Protein AF-A0A7K1GIT9-F1 (afdb_monomer_lite)

Foldseek 3Di:
DDDDPCCVPVVVVVQLLFQQDWDWWDALNDTDIDHHLDDWDWDQDVHTATWTWTDDPVQVVVCVVVVHDGRTDTDADPDRVVSVVSSVCNVVVVSVVVNPDPD

Organism: NCBI:txid270914

Radius of gyration: 14.81 Å; chains: 1; bounding box: 36×32×35 Å

Structure (mmCIF, N/CA/C/O backbone):
data_AF-A0A7K1GIT9-F1
#
_entry.id   AF-A0A7K1GIT9-F1
#
loop_
_atom_site.group_PDB
_atom_site.id
_atom_site.type_symbol
_atom_site.label_atom_id
_atom_site.label_alt_id
_atom_site.label_comp_id
_atom_site.label_asym_id
_atom_site.label_entity_id
_atom_site.label_seq_id
_atom_site.pdbx_PDB_ins_code
_atom_site.Cartn_x
_atom_site.Cartn_y
_atom_site.Cartn_z
_atom_site.occupancy
_atom_site.B_iso_or_equiv
_atom_site.auth_seq_id
_atom_site.auth_comp_id
_atom_site.auth_asym_id
_atom_site.auth_atom_id
_atom_site.pdbx_PDB_model_num
ATOM 1 N N . MET A 1 1 ? 6.831 -22.379 8.423 1.00 44.78 1 MET A N 1
ATOM 2 C CA . MET A 1 1 ? 6.293 -21.170 7.763 1.00 44.78 1 MET A CA 1
ATOM 3 C C . MET A 1 1 ? 7.451 -20.233 7.477 1.00 44.78 1 MET A C 1
ATOM 5 O O . MET A 1 1 ? 7.769 -19.366 8.277 1.00 44.78 1 MET A O 1
ATOM 9 N N . GLY A 1 2 ? 8.183 -20.516 6.406 1.00 37.53 2 GLY A N 1
ATOM 10 C CA . GLY A 1 2 ? 9.461 -19.879 6.130 1.00 37.53 2 GLY A CA 1
ATOM 11 C C . GLY A 1 2 ? 9.879 -20.163 4.696 1.00 37.53 2 GLY A C 1
ATOM 12 O O . GLY A 1 2 ? 9.795 -21.302 4.254 1.00 37.53 2 GLY A O 1
ATOM 13 N N . ILE A 1 3 ? 10.239 -19.094 3.987 1.00 44.22 3 ILE A N 1
ATOM 14 C CA . ILE A 1 3 ? 11.275 -18.998 2.946 1.00 44.22 3 ILE A CA 1
ATOM 15 C C . ILE A 1 3 ? 11.564 -20.309 2.176 1.00 44.22 3 ILE A C 1
ATOM 17 O O . ILE A 1 3 ? 12.691 -20.795 2.190 1.00 44.22 3 ILE A O 1
ATOM 21 N N . GLY A 1 4 ? 10.574 -20.910 1.506 1.00 43.72 4 GLY A N 1
ATOM 22 C CA . GLY A 1 4 ? 10.847 -22.121 0.717 1.00 43.72 4 GLY A CA 1
ATOM 23 C C . GLY A 1 4 ? 9.650 -22.933 0.239 1.00 43.72 4 GLY A C 1
ATOM 24 O O . GLY A 1 4 ? 9.778 -23.675 -0.733 1.00 43.72 4 GLY A O 1
ATOM 25 N N . GLU A 1 5 ? 8.470 -22.787 0.840 1.00 45.41 5 GLU A N 1
ATOM 26 C CA . GLU A 1 5 ? 7.275 -23.392 0.252 1.00 45.41 5 GLU A CA 1
ATOM 27 C C . GLU A 1 5 ? 6.929 -22.661 -1.045 1.00 45.41 5 GLU A C 1
ATOM 29 O O . GLU A 1 5 ? 6.968 -21.428 -1.105 1.00 45.41 5 GLU A O 1
ATOM 34 N N . LYS A 1 6 ? 6.591 -23.417 -2.099 1.00 49.31 6 LYS A N 1
ATOM 35 C CA . LYS A 1 6 ? 6.010 -22.889 -3.339 1.00 49.31 6 LYS A CA 1
ATOM 36 C C . LYS A 1 6 ? 4.663 -22.235 -3.009 1.00 49.31 6 LYS A C 1
ATOM 38 O O . LYS A 1 6 ? 3.602 -22.730 -3.368 1.00 49.31 6 LYS A O 1
ATOM 43 N N . HIS A 1 7 ? 4.698 -21.043 -2.427 1.00 52.03 7 HIS A N 1
ATOM 44 C CA . HIS A 1 7 ? 3.592 -20.099 -2.289 1.00 52.03 7 HIS A CA 1
ATOM 45 C C . HIS A 1 7 ? 3.126 -19.557 -3.666 1.00 52.03 7 HIS A C 1
ATOM 47 O O . HIS A 1 7 ? 2.401 -18.567 -3.751 1.00 52.03 7 HIS A O 1
ATOM 53 N N . GLY A 1 8 ? 3.534 -20.226 -4.751 1.00 54.16 8 GLY A N 1
ATOM 54 C CA . GLY A 1 8 ? 3.542 -19.800 -6.147 1.00 54.16 8 GLY A CA 1
ATOM 55 C C . GLY A 1 8 ? 2.179 -19.494 -6.748 1.00 54.16 8 GLY A C 1
ATOM 56 O O . GLY A 1 8 ? 2.090 -18.731 -7.698 1.00 54.16 8 GLY A O 1
ATOM 57 N N . THR A 1 9 ? 1.102 -20.037 -6.188 1.00 59.31 9 THR A N 1
ATOM 58 C CA . THR A 1 9 ? -0.247 -19.765 -6.702 1.00 59.31 9 THR A CA 1
ATOM 59 C C . THR A 1 9 ? -1.157 -19.229 -5.613 1.00 59.31 9 THR A C 1
ATOM 61 O O . THR A 1 9 ? -1.848 -18.242 -5.837 1.00 59.31 9 THR A O 1
ATOM 64 N N . ALA A 1 10 ? -1.120 -19.811 -4.412 1.00 62.41 10 ALA A N 1
ATOM 65 C CA . ALA A 1 10 ? -1.992 -19.399 -3.316 1.00 62.41 10 ALA A CA 1
ATOM 66 C C . ALA A 1 10 ? -1.640 -18.013 -2.753 1.00 62.41 10 ALA A C 1
ATOM 68 O O . ALA A 1 10 ? -2.543 -17.203 -2.561 1.00 62.41 10 ALA A O 1
ATOM 69 N N . ALA A 1 11 ? -0.355 -17.694 -2.543 1.00 64.19 11 ALA A N 1
ATOM 70 C CA . ALA A 1 11 ? 0.018 -16.371 -2.035 1.00 64.19 11 ALA A CA 1
ATOM 71 C C . ALA A 1 11 ? -0.148 -15.292 -3.102 1.00 64.19 11 ALA A C 1
ATOM 73 O O . ALA A 1 11 ? -0.581 -14.188 -2.786 1.00 64.19 11 ALA A O 1
ATOM 74 N N . TYR A 1 12 ? 0.118 -15.613 -4.371 1.00 67.69 12 TYR A N 1
ATOM 75 C CA . TYR A 1 12 ? -0.181 -14.705 -5.475 1.00 67.69 12 TYR A CA 1
ATOM 76 C C . TYR A 1 12 ? -1.680 -14.442 -5.570 1.00 67.69 12 TYR A C 1
ATOM 78 O O . TYR A 1 12 ? -2.083 -13.286 -5.592 1.00 67.69 12 TYR A O 1
ATOM 86 N N . ARG A 1 13 ? -2.514 -15.486 -5.534 1.00 70.00 13 ARG A N 1
ATOM 87 C CA . ARG A 1 13 ? -3.975 -15.356 -5.563 1.00 70.00 13 ARG A CA 1
ATOM 88 C C . ARG A 1 13 ? -4.496 -14.551 -4.378 1.00 70.00 13 ARG A C 1
ATOM 90 O O . ARG A 1 13 ? -5.215 -13.586 -4.594 1.00 70.00 13 ARG A O 1
ATOM 97 N N . TRP A 1 14 ? -4.037 -14.844 -3.162 1.00 73.00 14 TRP A N 1
ATOM 98 C CA . TRP A 1 14 ? -4.345 -14.030 -1.986 1.00 73.00 14 TRP A CA 1
ATOM 99 C C . TRP A 1 14 ? -3.886 -12.576 -2.166 1.00 73.00 14 TRP A C 1
ATOM 101 O O . TRP A 1 14 ? -4.631 -11.656 -1.844 1.00 73.00 14 TRP A O 1
ATOM 111 N N . THR A 1 15 ? -2.704 -12.340 -2.740 1.00 77.56 15 THR A N 1
ATOM 112 C CA . THR A 1 15 ? -2.204 -10.985 -3.019 1.00 77.56 15 THR A CA 1
ATOM 113 C C . THR A 1 15 ? -3.104 -10.258 -4.018 1.00 77.56 15 THR A C 1
ATOM 115 O O . THR A 1 15 ? -3.476 -9.116 -3.767 1.00 77.56 15 THR A O 1
ATOM 118 N N . PHE A 1 16 ? -3.517 -10.913 -5.107 1.00 75.19 16 PHE A N 1
ATOM 119 C CA . PHE A 1 16 ? -4.449 -10.355 -6.092 1.00 75.19 16 PHE A CA 1
ATOM 120 C C . PHE A 1 16 ? -5.841 -10.098 -5.498 1.00 75.19 16 PHE A C 1
ATOM 122 O O . PHE A 1 16 ? -6.403 -9.025 -5.715 1.00 75.19 16 PHE A O 1
ATOM 129 N N . ASP A 1 17 ? -6.348 -11.002 -4.659 1.00 74.31 17 ASP A N 1
ATOM 130 C CA . ASP A 1 17 ? -7.627 -10.841 -3.956 1.00 74.31 17 ASP A CA 1
ATOM 131 C C . ASP A 1 17 ? -7.595 -9.690 -2.930 1.00 74.31 17 ASP A C 1
ATOM 133 O O . ASP A 1 17 ? -8.633 -9.094 -2.616 1.00 74.31 17 ASP A O 1
ATOM 137 N N . ASN A 1 18 ? -6.408 -9.354 -2.409 1.00 77.62 18 ASN A N 1
ATOM 138 C CA . ASN A 1 18 ? -6.187 -8.268 -1.448 1.00 77.62 18 ASN A CA 1
ATOM 139 C C . ASN A 1 18 ? -5.720 -6.949 -2.092 1.00 77.62 18 ASN A C 1
ATOM 141 O O . ASN A 1 18 ? -5.856 -5.892 -1.468 1.00 77.62 18 ASN A O 1
ATOM 145 N N . ILE A 1 19 ? -5.242 -6.974 -3.342 1.00 79.06 19 ILE A N 1
ATOM 146 C CA . ILE A 1 19 ? -4.862 -5.786 -4.126 1.00 79.06 19 ILE A CA 1
ATOM 147 C C . ILE A 1 19 ? -6.052 -4.832 -4.289 1.00 79.06 19 ILE A C 1
ATOM 149 O O . ILE A 1 19 ? -5.872 -3.621 -4.176 1.00 79.06 19 ILE A O 1
ATOM 153 N N . ASP A 1 20 ? -7.266 -5.355 -4.502 1.00 76.81 20 ASP A N 1
ATOM 154 C CA . ASP A 1 20 ? -8.478 -4.535 -4.657 1.00 76.81 20 ASP A CA 1
ATOM 155 C C . ASP A 1 20 ? -9.145 -4.161 -3.315 1.00 76.81 20 ASP A C 1
ATOM 157 O O . ASP A 1 20 ? -10.133 -3.429 -3.258 1.00 76.81 20 ASP A O 1
ATOM 161 N N . GLN A 1 21 ? -8.626 -4.608 -2.177 1.00 80.88 21 GLN A N 1
ATOM 162 C CA . GLN A 1 21 ? -9.299 -4.326 -0.912 1.00 80.88 21 GLN A CA 1
ATOM 163 C C . GLN A 1 21 ? -9.088 -2.884 -0.445 1.00 80.88 21 GLN A C 1
ATOM 165 O O . GLN A 1 21 ? -8.104 -2.223 -0.775 1.00 80.88 21 GLN A O 1
ATOM 170 N N . SER A 1 22 ? -10.056 -2.396 0.320 1.00 82.50 22 SER A N 1
ATOM 171 C CA . SER A 1 22 ? -9.928 -1.192 1.131 1.00 82.50 22 SER A CA 1
ATOM 172 C C . SER A 1 22 ? -9.947 -1.638 2.581 1.00 82.50 22 SER A C 1
ATOM 174 O O . SER A 1 22 ? -10.765 -2.476 2.957 1.00 82.50 22 SER A O 1
ATOM 176 N N . TYR A 1 23 ? -9.041 -1.103 3.384 1.00 83.50 23 TYR A N 1
ATOM 177 C CA . TYR A 1 23 ? -8.892 -1.462 4.785 1.00 83.50 23 TYR A CA 1
ATOM 178 C C . TYR A 1 23 ? -8.768 -0.207 5.634 1.00 83.50 23 TYR A C 1
ATOM 180 O O . TYR A 1 23 ? -8.352 0.854 5.171 1.00 83.50 23 TYR A O 1
ATOM 188 N N . ASN A 1 24 ? -9.144 -0.326 6.898 1.00 82.19 24 ASN A N 1
ATOM 189 C CA . ASN A 1 24 ? -9.113 0.794 7.817 1.00 82.19 24 ASN A CA 1
ATOM 190 C C . ASN A 1 24 ? -7.777 0.831 8.552 1.00 82.19 24 ASN A C 1
ATOM 192 O O . ASN A 1 24 ? -7.388 -0.141 9.197 1.00 82.19 24 ASN A O 1
ATOM 196 N N . VAL A 1 25 ? -7.096 1.972 8.490 1.00 82.38 25 VAL A N 1
ATOM 197 C CA . VAL A 1 25 ? -5.911 2.248 9.306 1.00 82.38 25 VAL A CA 1
ATOM 198 C C . VAL A 1 25 ? -6.340 3.132 10.467 1.00 82.38 25 VAL A C 1
ATOM 200 O O . VAL A 1 25 ? -6.967 4.175 10.265 1.00 82.38 25 VAL A O 1
ATOM 203 N N . ARG A 1 26 ? -6.021 2.710 11.693 1.00 78.62 26 ARG A N 1
ATOM 204 C CA . ARG A 1 26 ? -6.247 3.517 12.895 1.00 78.62 26 ARG A CA 1
ATOM 205 C C . ARG A 1 26 ? -5.062 4.450 13.121 1.00 78.62 26 ARG A C 1
ATOM 207 O O . ARG A 1 26 ? -3.913 4.043 13.004 1.00 78.62 26 ARG A O 1
ATOM 214 N N . HIS A 1 27 ? -5.351 5.705 13.436 1.00 76.06 27 HIS A N 1
ATOM 215 C CA . HIS A 1 27 ? -4.358 6.695 13.830 1.00 76.06 27 HIS A CA 1
ATOM 216 C C . HIS A 1 27 ? -4.993 7.691 14.800 1.00 76.06 27 HIS A C 1
ATOM 218 O O . HIS A 1 27 ? -5.987 8.318 14.444 1.00 76.06 27 HIS A O 1
ATOM 224 N N . ASN A 1 28 ? -4.433 7.842 16.004 1.00 69.06 28 ASN A N 1
ATOM 225 C CA . ASN A 1 28 ? -4.937 8.751 17.045 1.00 69.06 28 ASN A CA 1
ATOM 226 C C . ASN A 1 28 ? -6.456 8.634 17.261 1.00 69.06 28 ASN A C 1
ATOM 228 O O . ASN A 1 28 ? -7.187 9.616 17.160 1.00 69.06 28 ASN A O 1
ATOM 232 N N . ASN A 1 29 ? -6.941 7.409 17.494 1.00 71.06 29 ASN A N 1
ATOM 233 C CA . ASN A 1 29 ? -8.365 7.095 17.676 1.00 71.06 29 ASN A CA 1
ATOM 234 C C . ASN A 1 29 ? -9.283 7.385 16.466 1.00 71.06 29 ASN A C 1
ATOM 236 O O . ASN A 1 29 ? -10.489 7.174 16.548 1.00 71.06 29 ASN A O 1
ATOM 240 N N . GLN A 1 30 ? -8.731 7.809 15.325 1.00 77.00 30 GLN A N 1
ATOM 241 C CA . GLN A 1 30 ? -9.463 7.992 14.075 1.00 77.00 30 GLN A CA 1
ATOM 242 C C . GLN A 1 30 ? -9.231 6.801 13.149 1.00 77.00 30 GLN A C 1
ATOM 244 O O . GLN A 1 30 ? -8.097 6.364 12.938 1.00 77.00 30 GLN A O 1
ATOM 249 N N . SER A 1 31 ? -10.308 6.282 12.566 1.00 80.69 31 SER A N 1
ATOM 250 C CA . SER A 1 31 ? -10.240 5.259 11.527 1.00 80.69 31 SER A CA 1
ATOM 251 C C . SER A 1 31 ? -10.286 5.932 10.160 1.00 80.69 31 SER A C 1
ATOM 253 O O . SER A 1 31 ? -11.214 6.690 9.883 1.00 80.69 31 SER A O 1
ATOM 255 N N . ARG A 1 32 ? -9.279 5.693 9.314 1.00 83.31 32 ARG A N 1
ATOM 256 C CA . ARG A 1 32 ? -9.259 6.201 7.937 1.00 83.31 32 ARG A CA 1
ATOM 257 C C . ARG A 1 32 ? -9.259 5.039 6.947 1.00 83.31 32 ARG A C 1
ATOM 259 O O . ARG A 1 32 ? -8.390 4.170 7.068 1.00 83.31 32 ARG A O 1
ATOM 266 N N . PRO A 1 33 ? -10.174 5.030 5.964 1.00 84.12 33 PRO A N 1
ATOM 267 C CA . PRO A 1 33 ? -10.138 4.042 4.901 1.00 84.12 33 PRO A CA 1
ATOM 268 C C . PRO A 1 33 ? -8.919 4.297 4.011 1.00 84.12 33 PRO A C 1
ATOM 270 O O . PRO A 1 33 ? -8.680 5.413 3.549 1.00 84.12 33 PRO A O 1
ATOM 273 N N . VAL A 1 34 ? -8.135 3.252 3.779 1.00 85.25 34 VAL A N 1
ATOM 274 C CA . VAL A 1 34 ? -6.980 3.239 2.884 1.00 85.25 34 VAL A CA 1
ATOM 275 C C . VAL A 1 34 ? -7.197 2.145 1.852 1.00 85.25 34 VAL A C 1
ATOM 277 O O . VAL A 1 34 ? -7.570 1.021 2.178 1.00 85.25 3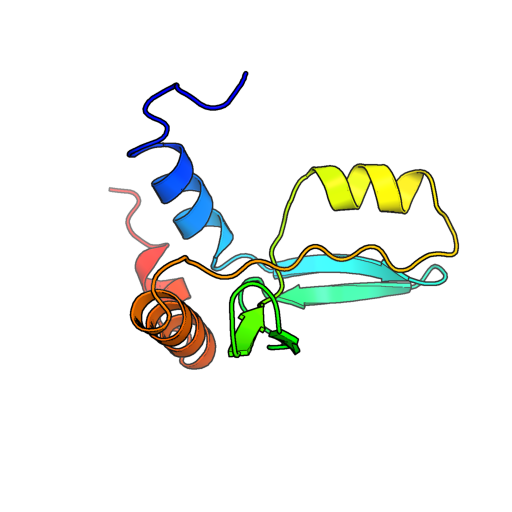4 VAL A O 1
ATOM 280 N N . GLN A 1 35 ? -6.966 2.473 0.587 1.00 84.94 35 GLN A N 1
ATOM 281 C CA . GLN A 1 35 ? -7.043 1.492 -0.488 1.00 84.94 35 GLN A CA 1
ATOM 282 C C . GLN A 1 35 ? -5.717 0.728 -0.586 1.00 84.94 35 GLN A C 1
ATOM 284 O O . GLN A 1 35 ? -4.633 1.318 -0.530 1.00 84.94 35 GLN A O 1
ATOM 289 N N . SER A 1 36 ? -5.779 -0.590 -0.746 1.00 85.38 36 SER A N 1
ATOM 290 C CA . SER A 1 36 ? -4.615 -1.383 -1.137 1.00 85.38 36 SER A CA 1
ATOM 291 C C . SER A 1 36 ? -4.099 -0.929 -2.505 1.00 85.38 36 SER A C 1
ATOM 293 O O . SER A 1 36 ? -4.870 -0.506 -3.367 1.00 85.38 36 SER A O 1
ATOM 295 N N . PHE A 1 37 ? -2.782 -1.005 -2.679 1.00 85.56 37 PHE A N 1
ATOM 296 C CA . PHE A 1 37 ? -2.032 -0.534 -3.841 1.00 85.56 37 PHE A CA 1
ATOM 297 C C . PHE A 1 37 ? -2.276 0.939 -4.217 1.00 85.56 37 PHE A C 1
ATOM 299 O O . PHE A 1 37 ? -2.169 1.326 -5.378 1.00 85.56 37 PHE A O 1
ATOM 306 N N . SER A 1 38 ? -2.551 1.782 -3.218 1.00 78.62 38 SER A N 1
ATOM 307 C CA . SER A 1 38 ? -2.652 3.237 -3.367 1.00 78.62 38 SER A CA 1
ATOM 308 C C . SER A 1 38 ? -1.512 3.947 -2.623 1.00 78.62 38 SER A C 1
ATOM 310 O O . SER A 1 38 ? -0.681 3.304 -1.979 1.00 78.62 38 SER A O 1
ATOM 312 N N . ASN A 1 39 ? -1.437 5.277 -2.731 1.00 83.75 39 ASN A N 1
ATOM 313 C CA . ASN A 1 39 ? -0.458 6.113 -2.023 1.00 83.75 39 ASN A CA 1
ATOM 314 C C . ASN A 1 39 ? 1.010 5.665 -2.208 1.00 83.75 39 ASN A C 1
ATOM 316 O O . ASN A 1 39 ? 1.634 5.195 -1.244 1.00 83.75 39 ASN A O 1
ATOM 320 N N . PRO A 1 40 ? 1.570 5.818 -3.425 1.00 87.56 40 PRO A N 1
ATOM 321 C CA . PRO A 1 40 ? 2.967 5.496 -3.685 1.00 87.56 40 PRO A CA 1
ATOM 322 C C . PRO A 1 40 ? 3.892 6.310 -2.779 1.00 87.56 40 PRO A C 1
ATOM 324 O O . PRO A 1 40 ? 3.746 7.524 -2.645 1.00 87.56 40 PRO A O 1
ATOM 327 N N . LYS A 1 41 ? 4.880 5.640 -2.190 1.00 89.94 41 LYS A N 1
ATOM 328 C CA . LYS A 1 41 ? 5.991 6.272 -1.485 1.00 89.94 41 LYS A CA 1
ATOM 329 C C . LYS A 1 41 ? 7.300 5.900 -2.186 1.00 89.94 41 LYS A C 1
ATOM 331 O O . LYS A 1 41 ? 7.605 4.706 -2.254 1.00 89.94 41 LYS A O 1
ATOM 336 N N . PRO A 1 42 ? 8.067 6.873 -2.707 1.00 88.38 42 PRO A N 1
ATOM 337 C CA . PRO A 1 42 ? 9.399 6.597 -3.221 1.00 88.38 42 PRO A CA 1
ATOM 338 C C . PRO A 1 42 ? 10.313 6.182 -2.068 1.00 88.38 42 PRO A C 1
ATOM 340 O O . PRO A 1 42 ? 10.280 6.774 -0.987 1.00 88.38 42 PRO A O 1
ATOM 343 N N . CYS A 1 43 ? 11.094 5.133 -2.287 1.00 86.75 43 CYS A N 1
ATOM 344 C CA . CYS A 1 43 ? 12.109 4.682 -1.351 1.00 86.75 43 CYS A CA 1
ATOM 345 C C . CYS A 1 43 ? 13.283 4.085 -2.128 1.00 86.75 43 CYS A C 1
ATOM 347 O O . CYS A 1 43 ? 13.093 3.372 -3.118 1.00 86.75 43 CYS A O 1
ATOM 349 N N . GLU A 1 44 ? 14.491 4.393 -1.671 1.00 83.69 44 GLU A N 1
ATOM 350 C CA . GLU A 1 44 ? 15.720 3.801 -2.177 1.00 83.69 44 GLU A CA 1
ATOM 351 C C . GLU A 1 44 ? 16.021 2.546 -1.367 1.00 83.69 44 GLU A C 1
ATOM 353 O O . GLU A 1 44 ? 16.699 2.573 -0.345 1.00 83.69 44 GLU A O 1
ATOM 358 N N . MET A 1 45 ? 15.463 1.427 -1.816 1.00 74.06 45 MET A N 1
ATOM 359 C CA . MET A 1 45 ? 15.758 0.115 -1.257 1.00 74.06 45 MET A CA 1
ATOM 360 C C . MET A 1 45 ? 16.117 -0.785 -2.431 1.00 74.06 45 MET A C 1
ATOM 362 O O . MET A 1 45 ? 15.250 -1.160 -3.222 1.00 74.06 45 MET A O 1
ATOM 366 N N . MET A 1 46 ? 17.417 -1.055 -2.590 1.00 79.88 46 MET A N 1
ATOM 367 C CA . MET A 1 46 ? 17.969 -1.726 -3.778 1.00 79.88 46 MET A CA 1
ATOM 368 C C . MET A 1 46 ? 17.643 -0.956 -5.081 1.00 79.88 46 MET A C 1
ATOM 370 O O . MET A 1 46 ? 17.216 -1.525 -6.092 1.00 79.88 46 MET A O 1
ATOM 374 N N . GLY A 1 47 ? 17.808 0.373 -5.032 1.00 81.88 47 GLY A N 1
ATOM 375 C CA . GLY A 1 47 ? 17.516 1.323 -6.111 1.00 81.88 47 GLY A CA 1
ATOM 376 C C . GLY A 1 47 ? 16.171 2.054 -5.961 1.00 81.88 47 GLY A C 1
ATOM 377 O O . GLY A 1 47 ? 15.385 1.732 -5.067 1.00 81.88 47 GLY A O 1
ATOM 378 N N . PRO A 1 48 ? 15.876 3.037 -6.833 1.00 84.00 48 PRO A N 1
ATOM 379 C CA . PRO A 1 48 ? 14.652 3.829 -6.748 1.00 84.00 48 PRO A CA 1
ATOM 380 C C . PRO A 1 48 ? 13.433 2.963 -7.085 1.00 84.00 48 PRO A C 1
ATOM 382 O O . PRO A 1 48 ? 13.287 2.468 -8.210 1.00 84.00 48 PRO A O 1
ATOM 385 N N . ARG A 1 49 ? 12.552 2.760 -6.100 1.00 87.31 49 ARG A N 1
ATOM 386 C CA . ARG A 1 49 ? 11.300 2.007 -6.255 1.00 87.31 49 ARG A CA 1
ATOM 387 C C . ARG A 1 49 ? 10.139 2.734 -5.574 1.00 87.31 49 ARG A C 1
ATOM 389 O O . ARG A 1 49 ? 10.316 3.485 -4.617 1.00 87.31 49 ARG A O 1
ATOM 396 N N . LEU A 1 50 ? 8.934 2.509 -6.094 1.00 88.12 50 LEU A N 1
ATOM 397 C CA . LEU A 1 50 ? 7.693 2.999 -5.499 1.00 88.12 50 LEU A CA 1
ATOM 398 C C . LEU A 1 50 ? 7.062 1.883 -4.676 1.00 88.12 50 LEU A C 1
ATOM 400 O O . LEU A 1 50 ? 6.755 0.816 -5.205 1.00 88.12 50 LEU A O 1
ATOM 404 N N . PHE A 1 51 ? 6.849 2.156 -3.397 1.00 90.00 51 PHE A N 1
ATOM 405 C CA . PHE A 1 51 ? 6.187 1.253 -2.470 1.00 90.00 51 PHE A CA 1
ATOM 406 C C . PHE A 1 51 ? 4.747 1.703 -2.260 1.00 90.00 51 PHE A C 1
ATOM 408 O O . PHE A 1 51 ? 4.492 2.874 -1.977 1.00 90.00 51 PHE A O 1
ATOM 415 N N . TYR A 1 52 ? 3.809 0.772 -2.360 1.00 89.31 52 TYR A N 1
ATOM 416 C CA . TYR A 1 52 ? 2.379 1.046 -2.266 1.00 89.31 52 TYR A CA 1
ATOM 417 C C . TYR A 1 52 ? 1.796 0.428 -1.003 1.00 89.31 52 TYR A C 1
ATOM 4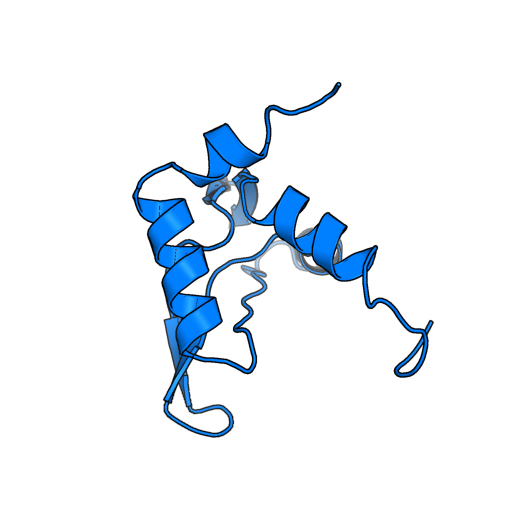19 O O . TYR A 1 52 ? 2.322 -0.558 -0.491 1.00 89.31 52 TYR A O 1
ATOM 427 N N . THR A 1 53 ? 0.719 1.010 -0.480 1.00 90.31 53 THR A N 1
ATOM 428 C CA . THR A 1 53 ? 0.067 0.521 0.743 1.00 90.31 53 THR A CA 1
ATOM 429 C C . THR A 1 53 ? -0.550 -0.851 0.530 1.00 90.31 53 THR A C 1
ATOM 431 O O . THR A 1 53 ? -1.161 -1.095 -0.506 1.00 90.31 53 THR A O 1
ATOM 434 N N . PHE A 1 54 ? -0.424 -1.752 1.500 1.00 88.94 54 PHE A N 1
ATOM 435 C CA . PHE A 1 54 ? -1.007 -3.085 1.387 1.00 88.94 54 PHE A CA 1
ATOM 436 C C . PHE A 1 54 ? -1.579 -3.579 2.711 1.00 88.94 54 PHE A C 1
ATOM 438 O O . PHE A 1 54 ? -1.052 -3.279 3.784 1.00 88.94 54 PHE A O 1
ATOM 445 N N . ASN A 1 55 ? -2.667 -4.346 2.626 1.00 86.69 55 ASN A N 1
ATOM 446 C CA . ASN A 1 55 ? -3.343 -4.889 3.793 1.00 86.69 55 ASN A CA 1
ATOM 447 C C . ASN A 1 55 ? -2.657 -6.165 4.303 1.00 86.69 55 ASN A C 1
ATOM 449 O O . ASN A 1 55 ? -3.086 -7.272 3.993 1.00 86.69 55 ASN A O 1
ATOM 453 N N . PHE A 1 56 ? -1.592 -6.015 5.087 1.00 85.62 56 PHE A N 1
ATOM 454 C CA . PHE A 1 56 ? -1.022 -7.140 5.834 1.00 85.62 56 PHE A CA 1
ATOM 455 C C . PHE A 1 56 ? -1.720 -7.323 7.182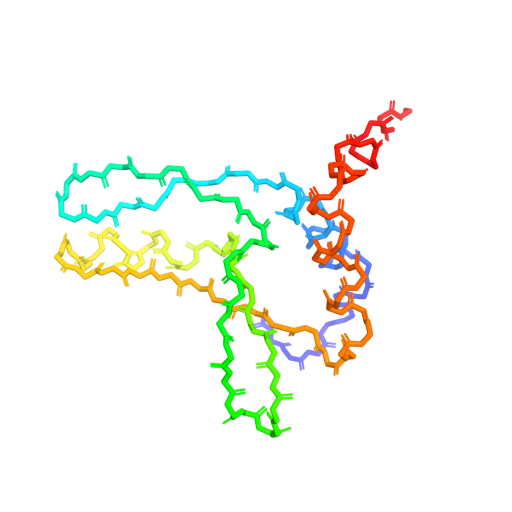 1.00 85.62 56 PHE A C 1
ATOM 457 O O . PHE A 1 56 ? -2.171 -6.351 7.783 1.00 85.62 56 PHE A O 1
ATOM 464 N N . SER A 1 57 ? -1.779 -8.562 7.676 1.00 81.31 57 SER A N 1
ATOM 465 C CA . SER A 1 57 ? -2.355 -8.862 8.995 1.00 81.31 57 SER A CA 1
ATOM 466 C C . SER A 1 57 ? -1.540 -8.227 10.127 1.00 81.31 57 SER A C 1
ATOM 468 O O . SER A 1 57 ? -2.104 -7.635 11.045 1.00 81.31 57 SER A O 1
ATOM 470 N N . ASP A 1 58 ? -0.210 -8.263 10.024 1.00 83.62 58 ASP A N 1
ATOM 471 C CA . ASP A 1 58 ? 0.707 -7.855 11.098 1.00 83.62 58 ASP A CA 1
ATOM 472 C C . ASP A 1 58 ? 0.540 -6.391 11.516 1.00 83.62 58 ASP A C 1
ATOM 474 O O . ASP A 1 58 ? 0.674 -6.047 12.691 1.00 83.62 58 ASP A O 1
ATOM 478 N N . GLN A 1 59 ? 0.180 -5.513 10.573 1.00 86.69 59 GLN A N 1
ATOM 479 C CA . GLN A 1 59 ? -0.032 -4.096 10.872 1.00 86.69 59 GLN A CA 1
ATOM 480 C C . GLN A 1 59 ? -1.232 -3.874 11.806 1.00 86.69 59 GLN A C 1
ATOM 482 O O . GLN A 1 59 ? -1.254 -2.889 12.540 1.00 86.69 59 GLN A O 1
ATOM 487 N N . HIS A 1 60 ? -2.232 -4.765 11.791 1.00 84.62 60 HIS A N 1
ATOM 488 C CA . HIS A 1 60 ? -3.399 -4.676 12.674 1.00 84.62 60 HIS A CA 1
ATOM 489 C C . HIS A 1 60 ? -3.023 -5.047 14.102 1.00 84.62 60 HIS A C 1
ATOM 491 O O . HIS A 1 60 ? -3.383 -4.326 15.031 1.00 84.62 60 HIS A O 1
ATOM 497 N N . THR A 1 61 ? -2.224 -6.103 14.263 1.00 85.56 61 THR A N 1
ATOM 498 C CA . THR A 1 61 ? -1.663 -6.501 15.558 1.00 85.56 61 THR A CA 1
ATOM 499 C C . THR A 1 61 ? -0.786 -5.390 16.130 1.00 85.56 61 THR A C 1
ATOM 501 O O . THR A 1 61 ? -0.977 -4.974 17.270 1.00 85.56 61 THR A O 1
ATOM 504 N N . LEU A 1 62 ? 0.121 -4.829 15.324 1.00 84.81 62 LEU A N 1
ATOM 505 C CA . LEU A 1 62 ? 1.001 -3.743 15.761 1.00 84.81 62 LEU A CA 1
ATOM 506 C C . LEU A 1 62 ? 0.236 -2.456 16.098 1.00 84.81 62 LEU A C 1
ATOM 508 O O . LEU A 1 62 ? 0.551 -1.820 17.099 1.00 84.81 62 LEU A O 1
ATOM 512 N N . ASN A 1 63 ? -0.789 -2.089 15.322 1.00 82.75 63 ASN A N 1
ATOM 513 C CA . ASN A 1 63 ? -1.647 -0.940 15.639 1.00 82.75 63 ASN A CA 1
ATOM 514 C C . ASN A 1 63 ? -2.446 -1.141 16.939 1.00 82.75 63 ASN A C 1
ATOM 516 O O . ASN A 1 63 ? -2.736 -0.167 17.630 1.00 82.75 63 ASN A O 1
ATOM 520 N N . ALA A 1 64 ? -2.827 -2.377 17.278 1.00 81.12 64 ALA A N 1
ATOM 521 C CA . ALA A 1 64 ? -3.509 -2.667 18.540 1.00 81.12 64 ALA A CA 1
ATOM 522 C C . ALA A 1 64 ? -2.568 -2.517 19.747 1.00 81.12 64 ALA A C 1
ATOM 524 O O . ALA A 1 64 ? -2.989 -2.029 20.798 1.00 81.12 64 ALA A O 1
ATOM 525 N N . THR A 1 65 ? -1.296 -2.885 19.581 1.00 84.38 65 THR A N 1
ATOM 526 C CA . THR A 1 65 ? -0.270 -2.782 20.628 1.00 84.38 65 THR A CA 1
ATOM 527 C C . THR A 1 65 ? 0.261 -1.351 20.787 1.00 84.38 65 THR A C 1
ATOM 529 O O . THR A 1 65 ? 0.443 -0.877 21.906 1.00 84.38 65 THR A O 1
ATOM 532 N N . LEU A 1 66 ? 0.474 -0.626 19.684 1.00 81.38 66 LEU A N 1
ATOM 533 C CA . LEU A 1 66 ? 1.061 0.719 19.656 1.00 81.38 66 LEU A CA 1
ATOM 534 C C . LEU A 1 66 ? -0.024 1.787 19.438 1.00 81.38 66 LEU A C 1
ATOM 536 O O . LEU A 1 66 ? -0.177 2.332 18.346 1.00 81.38 66 LEU A O 1
ATOM 540 N N . LYS A 1 67 ? -0.779 2.110 20.497 1.00 70.69 67 LYS A N 1
ATOM 541 C CA . LYS A 1 67 ? -1.991 2.963 20.441 1.00 70.69 67 LYS A CA 1
ATOM 542 C C . LYS A 1 67 ? -1.807 4.353 19.800 1.00 70.69 67 LYS A C 1
ATOM 544 O O . LYS A 1 67 ? -2.768 4.891 19.252 1.00 70.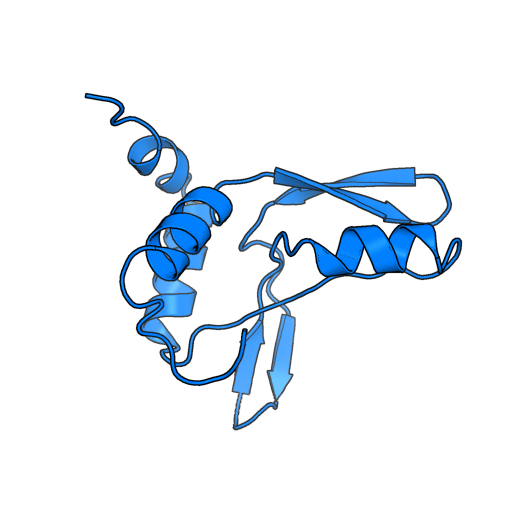69 67 LYS A O 1
ATOM 549 N N . ASN A 1 68 ? -0.595 4.914 19.823 1.00 75.12 68 ASN A N 1
ATOM 550 C CA . ASN A 1 68 ? -0.301 6.266 19.323 1.00 75.12 68 ASN A CA 1
ATOM 551 C C . ASN A 1 68 ? 0.651 6.275 18.114 1.00 75.12 68 ASN A C 1
ATOM 553 O O . ASN A 1 68 ? 1.180 7.325 17.751 1.00 75.12 68 ASN A O 1
ATOM 557 N N . THR A 1 69 ? 0.895 5.125 17.481 1.00 79.12 69 THR A N 1
ATOM 558 C CA . THR A 1 69 ? 1.807 5.031 16.335 1.00 79.12 69 THR A CA 1
ATOM 559 C C . THR A 1 69 ? 1.047 4.627 15.086 1.00 79.12 69 THR A C 1
ATOM 561 O O . THR A 1 69 ? 0.287 3.665 15.076 1.00 79.12 69 THR A O 1
ATOM 564 N N . LYS A 1 70 ? 1.273 5.355 13.991 1.00 81.81 70 LYS A N 1
ATOM 565 C CA . LYS A 1 70 ? 0.729 4.991 12.685 1.00 81.81 70 LYS A CA 1
ATOM 566 C C . LYS A 1 70 ? 1.512 3.819 12.098 1.00 81.81 70 LYS A C 1
ATOM 568 O O . LYS A 1 70 ? 2.570 4.038 11.508 1.00 81.81 70 LYS A O 1
ATOM 573 N N . VAL A 1 71 ? 0.982 2.602 12.185 1.00 85.62 71 VAL A N 1
ATOM 574 C CA . VAL A 1 71 ? 1.584 1.442 11.515 1.00 85.62 71 VAL A CA 1
ATOM 575 C C . VAL A 1 71 ? 0.912 1.229 10.164 1.00 85.62 71 VAL A C 1
ATOM 577 O O . VAL A 1 71 ? -0.306 1.074 10.060 1.00 85.62 71 VAL A O 1
ATOM 580 N N . MET A 1 72 ? 1.721 1.258 9.106 1.00 86.75 72 MET A N 1
ATOM 581 C CA . MET A 1 72 ? 1.294 0.977 7.740 1.00 86.75 72 MET A CA 1
ATOM 582 C C . MET A 1 72 ? 2.352 0.150 7.033 1.00 86.75 72 MET A C 1
ATOM 584 O O . MET A 1 72 ? 3.501 0.585 6.930 1.00 86.75 72 MET A O 1
ATOM 588 N N . THR A 1 73 ? 1.933 -0.962 6.445 1.00 89.44 73 THR A N 1
ATOM 589 C CA . THR A 1 73 ? 2.811 -1.755 5.591 1.00 89.44 73 THR A CA 1
ATOM 590 C C . THR A 1 73 ? 2.736 -1.263 4.151 1.00 89.44 73 THR A C 1
ATOM 592 O O . THR A 1 73 ? 1.664 -0.929 3.631 1.00 89.44 73 THR A O 1
ATOM 595 N N . ARG A 1 74 ? 3.898 -1.191 3.499 1.00 90.00 74 ARG A N 1
ATOM 596 C CA . ARG A 1 74 ? 4.001 -0.926 2.066 1.00 90.00 74 ARG A CA 1
ATOM 597 C C . ARG A 1 74 ? 4.867 -1.979 1.401 1.00 90.00 74 ARG A C 1
ATOM 599 O O . ARG A 1 74 ? 5.854 -2.410 1.984 1.00 90.00 74 ARG A O 1
ATOM 606 N N . MET A 1 75 ? 4.512 -2.351 0.180 1.00 88.12 75 MET A N 1
ATOM 607 C CA . MET A 1 75 ? 5.257 -3.323 -0.615 1.00 88.12 75 MET A CA 1
ATOM 608 C C . MET A 1 75 ? 5.439 -2.836 -2.051 1.00 88.12 75 MET A C 1
ATOM 610 O O . MET A 1 75 ? 4.685 -1.997 -2.548 1.00 88.12 75 MET A O 1
ATOM 614 N N . ALA A 1 76 ? 6.450 -3.385 -2.708 1.00 86.94 76 ALA A N 1
ATOM 615 C CA . ALA A 1 76 ? 6.680 -3.285 -4.139 1.00 86.94 76 ALA A CA 1
ATOM 616 C C . ALA A 1 76 ? 6.991 -4.695 -4.652 1.00 86.94 76 ALA A C 1
ATOM 618 O O . ALA A 1 76 ? 7.565 -5.500 -3.916 1.00 86.94 76 ALA A O 1
ATOM 619 N N . PHE A 1 77 ? 6.620 -5.007 -5.892 1.00 83.75 77 PHE A N 1
ATOM 620 C CA . PHE A 1 77 ? 7.088 -6.239 -6.522 1.00 83.75 77 PHE A CA 1
ATOM 621 C C . PHE A 1 77 ? 8.526 -6.064 -6.993 1.00 83.75 77 PHE A C 1
ATOM 623 O O . PHE A 1 77 ? 8.996 -4.940 -7.203 1.00 83.75 77 PHE A O 1
ATOM 630 N N . ASP A 1 78 ? 9.220 -7.182 -7.205 1.00 81.44 78 ASP A N 1
ATOM 631 C CA . ASP A 1 78 ? 10.591 -7.101 -7.693 1.00 81.44 78 ASP A CA 1
ATOM 632 C C . ASP A 1 78 ? 10.658 -6.474 -9.099 1.00 81.44 78 ASP A C 1
ATOM 634 O O . ASP A 1 78 ? 11.484 -5.613 -9.401 1.00 81.44 78 ASP A O 1
ATOM 638 N N . SER A 1 79 ? 9.666 -6.798 -9.932 1.00 83.25 79 SER A N 1
ATOM 639 C CA . SER A 1 79 ? 9.460 -6.117 -11.203 1.00 83.25 79 SER A CA 1
ATOM 640 C C . SER A 1 79 ? 8.802 -4.746 -11.008 1.00 83.25 79 SER A C 1
ATOM 642 O O . SER A 1 79 ? 7.641 -4.619 -10.593 1.00 83.25 79 SER A O 1
ATOM 644 N N . ARG A 1 80 ? 9.532 -3.694 -11.400 1.00 83.56 80 ARG A N 1
ATOM 645 C CA . ARG A 1 80 ? 9.023 -2.311 -11.465 1.00 83.56 80 ARG A CA 1
ATOM 646 C C . ARG A 1 80 ? 7.822 -2.193 -12.404 1.00 83.56 80 ARG A C 1
ATOM 648 O O . ARG A 1 80 ? 6.883 -1.454 -12.110 1.00 83.56 80 ARG A O 1
ATOM 655 N N . PHE A 1 81 ? 7.850 -2.930 -13.515 1.00 83.50 81 PHE A N 1
ATOM 656 C CA . PHE A 1 81 ? 6.770 -2.945 -14.497 1.00 83.50 81 PHE A CA 1
ATOM 657 C C . PHE A 1 81 ? 5.493 -3.537 -13.899 1.00 83.50 81 PHE A C 1
ATOM 659 O O . PHE A 1 81 ? 4.448 -2.892 -13.943 1.00 83.50 81 PHE A O 1
ATOM 666 N N . LEU A 1 82 ? 5.595 -4.702 -13.249 1.00 83.38 82 LEU A N 1
ATOM 667 C CA . LEU A 1 82 ? 4.455 -5.348 -12.595 1.00 83.38 82 LEU A CA 1
ATOM 668 C C . LEU A 1 82 ? 3.845 -4.452 -11.510 1.00 83.38 82 LEU A C 1
ATOM 670 O O . LEU A 1 82 ? 2.629 -4.293 -11.445 1.00 83.38 82 LEU A O 1
ATOM 674 N N . THR A 1 83 ? 4.693 -3.810 -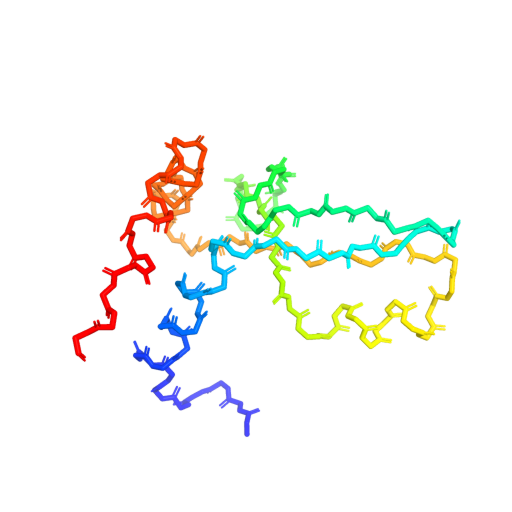10.701 1.00 85.25 83 THR A N 1
ATOM 675 C CA . THR A 1 83 ? 4.242 -2.880 -9.656 1.00 85.25 83 THR A CA 1
ATOM 676 C C . THR A 1 83 ? 3.432 -1.720 -10.245 1.00 85.25 83 THR A C 1
ATOM 678 O O . THR A 1 83 ? 2.349 -1.412 -9.747 1.00 85.25 83 THR A O 1
ATOM 681 N N . ARG A 1 84 ? 3.918 -1.099 -11.330 1.00 84.62 84 ARG A N 1
ATOM 682 C CA . ARG A 1 84 ? 3.209 0.002 -12.004 1.00 84.62 84 ARG A CA 1
ATOM 683 C C . ARG A 1 84 ? 1.928 -0.468 -12.683 1.00 84.62 84 ARG A C 1
ATOM 685 O O . ARG A 1 84 ? 0.932 0.237 -12.587 1.00 84.62 84 ARG A O 1
ATOM 692 N N . LEU A 1 85 ? 1.932 -1.639 -13.321 1.00 85.19 85 LEU A N 1
ATOM 693 C CA . LEU A 1 85 ? 0.747 -2.213 -13.965 1.00 85.19 85 LEU A CA 1
ATOM 694 C C . LEU A 1 85 ? -0.380 -2.426 -12.948 1.00 85.19 85 LEU A C 1
ATOM 696 O O . LEU A 1 85 ? -1.515 -2.023 -13.185 1.00 85.19 85 LEU A O 1
ATOM 700 N N . ILE A 1 86 ? -0.054 -3.001 -11.789 1.00 83.56 86 ILE A N 1
ATOM 701 C CA . ILE A 1 86 ? -1.023 -3.245 -10.719 1.00 83.56 86 ILE A CA 1
ATOM 702 C C . ILE A 1 86 ? -1.531 -1.920 -10.149 1.00 83.56 86 ILE A C 1
ATOM 704 O O . ILE A 1 86 ? -2.742 -1.728 -10.055 1.00 83.56 86 ILE A O 1
ATOM 708 N N . ALA A 1 87 ? -0.635 -0.980 -9.841 1.00 84.50 87 ALA A N 1
ATOM 709 C CA . ALA A 1 87 ? -1.024 0.345 -9.363 1.00 84.50 87 ALA A CA 1
ATOM 710 C C . ALA A 1 87 ? -1.931 1.079 -10.367 1.00 84.50 87 ALA A C 1
ATOM 712 O O . ALA A 1 87 ? -2.944 1.653 -9.977 1.00 84.50 87 ALA A O 1
ATOM 713 N N . PHE A 1 88 ? -1.619 1.001 -11.662 1.00 83.62 88 PHE A N 1
ATOM 714 C CA . PHE A 1 88 ? -2.436 1.586 -12.721 1.00 83.62 88 PHE A CA 1
ATOM 715 C C . PHE A 1 88 ? -3.802 0.898 -12.824 1.00 83.62 88 PHE A C 1
ATOM 717 O O . PHE A 1 88 ? -4.826 1.573 -12.842 1.00 83.62 88 PHE A O 1
ATOM 724 N N . SER A 1 89 ? -3.845 -0.440 -12.784 1.00 81.88 89 SER A N 1
ATOM 725 C CA . SER A 1 89 ? -5.097 -1.214 -12.779 1.00 81.88 89 SER A CA 1
ATOM 726 C C . SER A 1 89 ? -5.986 -0.907 -11.566 1.00 81.88 89 SER A C 1
ATOM 728 O O . SER A 1 89 ? -7.217 -0.950 -11.654 1.00 81.88 89 SER A O 1
ATOM 730 N N . ARG A 1 90 ? -5.372 -0.557 -10.428 1.00 79.88 90 ARG A N 1
ATOM 731 C CA . ARG A 1 90 ? -6.062 -0.059 -9.238 1.00 79.88 90 ARG A CA 1
ATOM 732 C C . ARG A 1 90 ? -6.613 1.342 -9.467 1.00 79.88 90 ARG A C 1
ATOM 734 O O . ARG A 1 90 ? -7.789 1.573 -9.209 1.00 79.88 90 ARG A O 1
ATOM 741 N N . GLN A 1 91 ? -5.783 2.242 -9.988 1.00 79.00 91 GLN A N 1
ATOM 742 C CA . GLN A 1 91 ? -6.125 3.642 -10.226 1.00 79.00 91 GLN A CA 1
ATOM 743 C C . GLN A 1 91 ? -7.302 3.804 -11.196 1.00 79.00 91 GLN A C 1
ATOM 745 O O . GLN A 1 91 ? -8.174 4.634 -10.962 1.00 79.00 91 GLN A O 1
ATOM 750 N N . ILE A 1 92 ? -7.361 2.982 -12.247 1.00 80.38 92 ILE A N 1
ATOM 751 C CA . ILE A 1 92 ? -8.454 2.991 -13.234 1.00 80.38 92 ILE A CA 1
ATOM 752 C C . ILE A 1 92 ? -9.668 2.143 -12.808 1.00 80.38 92 ILE A C 1
ATOM 754 O O . ILE A 1 92 ? -10.627 2.020 -13.562 1.00 80.38 92 ILE A O 1
ATOM 758 N N . GLY A 1 93 ? -9.638 1.517 -11.625 1.00 72.62 93 GLY A N 1
ATOM 759 C CA . GLY A 1 93 ? -10.745 0.708 -11.103 1.00 72.62 93 GLY A CA 1
ATOM 760 C C . GLY A 1 93 ? -10.959 -0.649 -11.790 1.00 72.62 93 GLY A C 1
ATOM 761 O O . GLY A 1 93 ? -11.917 -1.344 -11.452 1.00 72.62 93 GLY A O 1
ATOM 762 N N . LEU A 1 94 ? -10.066 -1.074 -12.698 1.00 69.00 94 LEU A N 1
ATOM 763 C CA . LEU A 1 94 ? -10.148 -2.375 -13.388 1.00 69.00 94 LEU A CA 1
ATOM 764 C C . LEU A 1 94 ? -10.044 -3.569 -12.426 1.00 69.00 94 LEU A C 1
ATOM 766 O O . LEU A 1 94 ? -10.556 -4.653 -12.694 1.00 69.00 94 LEU A O 1
ATOM 770 N N . THR A 1 95 ? -9.397 -3.359 -11.286 1.00 65.44 95 THR A N 1
ATOM 771 C CA . THR A 1 95 ? -9.266 -4.343 -10.201 1.00 65.44 95 THR A CA 1
ATOM 772 C C . THR A 1 95 ? -10.615 -4.817 -9.646 1.00 65.44 95 THR A C 1
ATOM 774 O O . THR A 1 95 ? -10.737 -5.988 -9.286 1.00 65.44 95 THR A O 1
ATOM 777 N N . LYS A 1 96 ? -11.667 -3.986 -9.700 1.00 63.44 96 LYS A N 1
ATOM 778 C CA . LYS A 1 96 ? -13.030 -4.393 -9.319 1.00 63.44 96 LYS A CA 1
ATOM 779 C C . LYS A 1 96 ? -13.644 -5.414 -10.283 1.00 63.44 96 LYS A C 1
ATOM 781 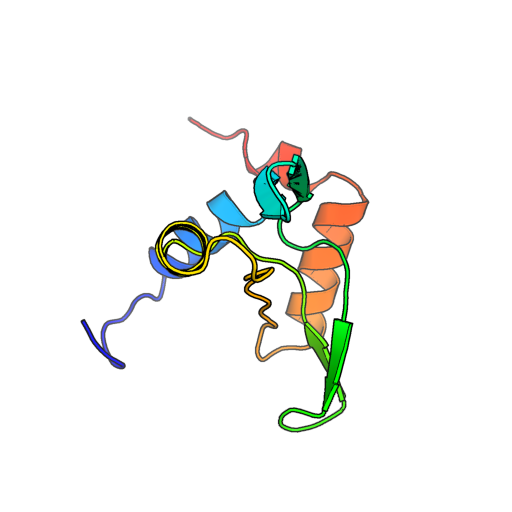O O . LYS A 1 96 ? -14.415 -6.263 -9.847 1.00 63.44 96 LYS A O 1
ATOM 786 N N . LEU A 1 97 ? -13.294 -5.359 -11.572 1.00 61.88 97 LEU A N 1
ATOM 787 C CA . LEU A 1 97 ? -13.804 -6.284 -12.596 1.00 61.88 97 LEU A CA 1
ATOM 788 C C . LEU A 1 97 ? -13.158 -7.669 -12.481 1.00 61.88 97 LEU A C 1
ATOM 790 O O . LEU A 1 97 ? -13.827 -8.683 -12.661 1.00 61.88 97 LEU A O 1
ATOM 794 N N . LEU A 1 98 ? -11.877 -7.720 -12.106 1.00 60.00 98 LEU A N 1
ATOM 795 C CA . LEU A 1 98 ? -11.142 -8.974 -11.898 1.00 60.00 98 LEU A CA 1
ATOM 796 C C . LEU A 1 98 ? -11.666 -9.777 -10.699 1.00 60.00 98 LEU A C 1
ATOM 798 O O . LEU A 1 98 ? -11.553 -10.999 -10.678 1.00 60.00 98 LEU A O 1
ATOM 802 N N . LYS A 1 99 ? -12.291 -9.106 -9.727 1.00 57.97 99 LYS A N 1
ATOM 803 C CA . LYS A 1 99 ? -12.882 -9.742 -8.544 1.00 57.97 99 LYS A CA 1
ATOM 804 C C . LYS A 1 99 ? -14.180 -10.504 -8.856 1.00 57.97 99 LYS A C 1
ATOM 806 O O . LYS A 1 99 ? -14.629 -11.303 -8.036 1.00 57.97 99 LYS A O 1
ATOM 811 N N . ASN A 1 100 ? -14.777 -10.287 -10.034 1.00 47.47 100 ASN A N 1
ATOM 812 C CA . ASN A 1 100 ? -16.112 -10.773 -10.380 1.00 47.47 100 ASN A CA 1
ATOM 813 C C . ASN A 1 100 ? -16.111 -11.997 -11.314 1.00 47.47 100 ASN A C 1
ATOM 815 O O . ASN A 1 100 ? -16.786 -12.015 -12.341 1.00 47.47 100 ASN A O 1
ATOM 819 N N . LYS A 1 101 ? -15.387 -13.053 -10.929 1.00 42.94 101 LYS A N 1
ATOM 820 C CA . LYS A 1 101 ? -15.659 -14.421 -11.399 1.00 42.94 101 LYS A CA 1
ATOM 821 C C . LYS A 1 101 ? -15.607 -15.399 -10.223 1.00 42.94 101 LYS A C 1
ATOM 823 O O . LYS A 1 101 ? -14.657 -16.156 -10.053 1.00 42.94 101 LYS A O 1
ATOM 828 N N . LYS A 1 102 ? -16.667 -15.383 -9.411 1.00 39.56 102 LYS A N 1
ATOM 829 C CA . LYS A 1 102 ? -17.210 -16.643 -8.893 1.00 39.56 102 LYS A CA 1
ATOM 830 C C . LYS A 1 102 ? -18.013 -17.244 -10.048 1.00 39.56 102 LYS A C 1
ATOM 832 O O . LYS A 1 102 ? -19.080 -16.726 -10.360 1.00 39.56 102 LYS A O 1
ATOM 837 N N . ILE A 1 103 ? -17.425 -18.218 -10.738 1.00 36.41 103 ILE A N 1
ATOM 838 C CA . ILE A 1 103 ? -18.185 -19.233 -11.479 1.00 36.41 103 ILE A CA 1
ATOM 839 C C . ILE A 1 103 ? -18.407 -20.363 -10.483 1.00 36.41 103 ILE A C 1
ATOM 841 O O . ILE A 1 103 ? -17.416 -20.685 -9.784 1.00 36.41 103 ILE A O 1
#

pLDDT: mean 76.11, std 13.6, range [36.41, 90.31]

Sequence (103 aa):
MGIGEKHGTAAYRWTFDNIDQSYNVRHNNQSRPVQSFSNPKPCEMMGPRLFYTFNFSDQHTLNATLKNTKVMTRMAFDSRFLTRLIAFSRQIGLTKLLKNKKI

Secondary structure (DSSP, 8-state):
--TTS--TTHHHHHHHHHHT-EEEEEETTEEEEEETT-S-EEEESSSEEEEEE---SHHHHHHHH-TTS----EE--SSHHHHHHHHHHHHTTTHHHHT----